Protein AF-A0A929PZZ5-F1 (afdb_monomer)

Solvent-accessible surface area (backbone atoms only — not comparable to full-atom values): 6930 Å² total; per-residue (Å²): 134,56,72,45,55,55,52,53,50,52,31,58,77,63,70,52,52,71,68,57,55,28,52,72,71,69,45,95,45,68,67,58,52,50,54,34,48,76,64,62,64,75,52,71,53,55,49,33,52,49,16,58,76,62,77,49,75,38,60,51,59,41,89,84,82,66,46,72,78,44,77,54,51,81,84,76,39,75,84,72,77,82,77,68,64,76,56,53,62,57,50,60,49,53,63,50,54,62,54,52,59,62,66,74,66,64,76,95,76,82,136

pLDDT: mean 79.35, std 17.48, range [43.47, 95.5]

Mean predicted aligned error: 12.33 Å

Structure (mmCIF, N/CA/C/O backbone):
data_AF-A0A929PZZ5-F1
#
_entry.id   AF-A0A929PZZ5-F1
#
loop_
_atom_site.group_PDB
_atom_site.id
_atom_site.type_symbol
_atom_site.label_atom_id
_atom_site.label_alt_id
_atom_site.label_comp_id
_atom_site.label_asym_id
_atom_site.label_entity_id
_atom_site.label_seq_id
_atom_site.pdbx_PDB_ins_code
_atom_site.Cartn_x
_atom_site.Cartn_y
_atom_site.Cartn_z
_atom_site.occupancy
_atom_site.B_iso_or_equiv
_atom_site.auth_seq_id
_atom_site.auth_comp_id
_atom_site.auth_asym_id
_atom_site.auth_atom_id
_atom_site.pdbx_PDB_model_num
ATOM 1 N N . MET A 1 1 ? 9.351 3.550 16.649 1.00 63.22 1 MET A N 1
ATOM 2 C CA . MET A 1 1 ? 9.301 2.500 15.599 1.00 63.22 1 MET A CA 1
ATOM 3 C C . MET A 1 1 ? 9.103 3.160 14.240 1.00 63.22 1 MET A C 1
ATOM 5 O O . MET A 1 1 ? 8.187 3.966 14.130 1.00 63.22 1 MET A O 1
ATOM 9 N N . SER A 1 2 ? 9.927 2.839 13.236 1.00 87.38 2 SER A N 1
ATOM 10 C CA . SER A 1 2 ? 9.750 3.311 11.847 1.00 87.38 2 SER A CA 1
ATOM 11 C C . SE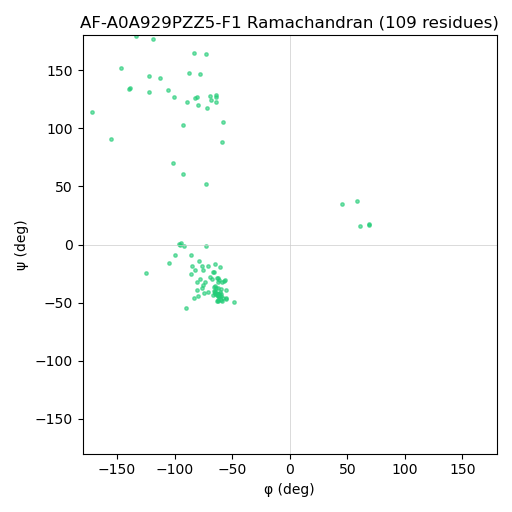R A 1 2 ? 8.569 2.616 11.156 1.00 87.38 2 SER A C 1
ATOM 13 O O . SER A 1 2 ? 8.107 1.569 11.631 1.00 87.38 2 SER A O 1
ATOM 15 N N . LYS A 1 3 ? 8.078 3.162 10.030 1.00 87.38 3 LYS A N 1
ATOM 16 C CA . LYS A 1 3 ? 7.009 2.510 9.243 1.00 87.38 3 LYS A CA 1
ATOM 17 C C . LYS A 1 3 ? 7.483 1.143 8.755 1.00 87.38 3 LYS A C 1
ATOM 19 O O . LYS A 1 3 ? 6.772 0.154 8.900 1.00 87.38 3 LYS A O 1
ATOM 24 N N . THR A 1 4 ? 8.736 1.077 8.319 1.00 91.69 4 THR A N 1
ATOM 25 C CA . THR A 1 4 ? 9.461 -0.152 7.984 1.00 91.69 4 THR A CA 1
ATOM 26 C C . THR A 1 4 ? 9.358 -1.238 9.054 1.00 91.69 4 THR A C 1
ATOM 28 O O . THR A 1 4 ? 9.032 -2.378 8.725 1.00 91.69 4 THR A O 1
ATOM 31 N N . ASN A 1 5 ? 9.604 -0.917 10.328 1.00 92.12 5 ASN A N 1
ATOM 32 C CA . ASN A 1 5 ? 9.531 -1.925 11.389 1.00 92.12 5 ASN A CA 1
ATOM 33 C C . ASN A 1 5 ? 8.103 -2.450 11.552 1.00 92.12 5 ASN A C 1
ATOM 35 O O . ASN A 1 5 ? 7.916 -3.657 11.644 1.00 92.12 5 ASN A O 1
ATOM 39 N N . LYS A 1 6 ? 7.095 -1.567 11.496 1.00 93.06 6 LYS A N 1
ATOM 40 C CA . LYS A 1 6 ? 5.682 -1.973 11.559 1.00 93.06 6 LYS A CA 1
ATOM 41 C C . LYS A 1 6 ? 5.292 -2.887 10.393 1.00 93.06 6 LYS A C 1
ATOM 43 O O . LYS A 1 6 ? 4.624 -3.890 10.617 1.00 93.06 6 LYS A O 1
ATOM 48 N N . ILE A 1 7 ? 5.745 -2.579 9.176 1.00 92.94 7 ILE A N 1
ATOM 49 C CA . ILE A 1 7 ? 5.499 -3.403 7.982 1.00 92.94 7 ILE A CA 1
ATOM 50 C C . ILE A 1 7 ? 6.137 -4.786 8.146 1.00 92.94 7 ILE A C 1
ATOM 52 O O . ILE A 1 7 ? 5.466 -5.795 7.956 1.00 92.94 7 ILE A O 1
ATOM 56 N N . LYS A 1 8 ? 7.410 -4.850 8.560 1.00 92.19 8 LYS A N 1
ATOM 57 C CA . LYS A 1 8 ? 8.102 -6.126 8.806 1.00 92.19 8 LYS A CA 1
ATOM 58 C C . LYS A 1 8 ? 7.407 -6.954 9.887 1.00 92.1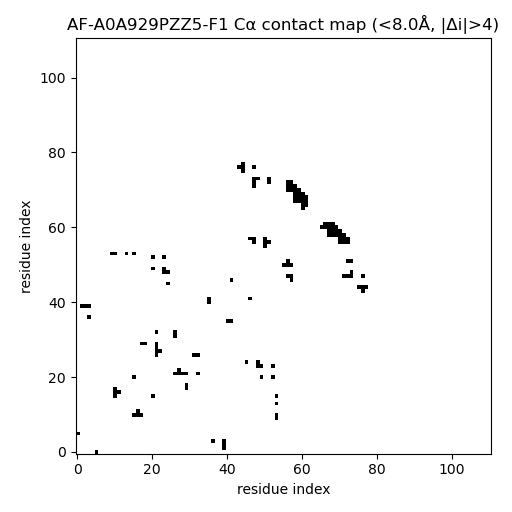9 8 LYS A C 1
ATOM 60 O O . LYS A 1 8 ? 7.237 -8.155 9.704 1.00 92.19 8 LYS A O 1
AT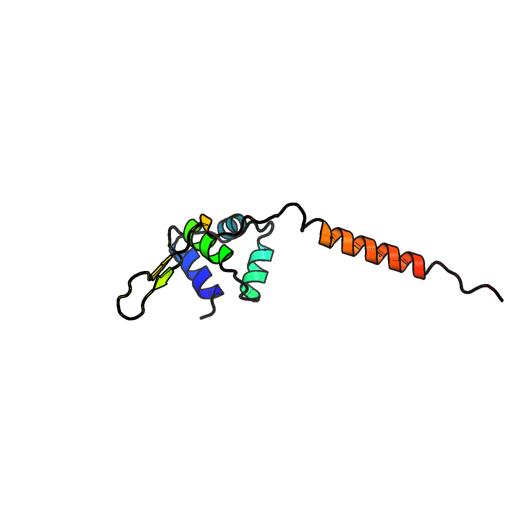OM 65 N N . SER A 1 9 ? 6.976 -6.321 10.977 1.00 94.06 9 SER A N 1
ATOM 66 C CA . SER A 1 9 ? 6.211 -6.990 12.031 1.00 94.06 9 SER A CA 1
ATOM 67 C C . SER A 1 9 ? 4.883 -7.535 11.509 1.00 94.06 9 SER A C 1
ATOM 69 O O . SER A 1 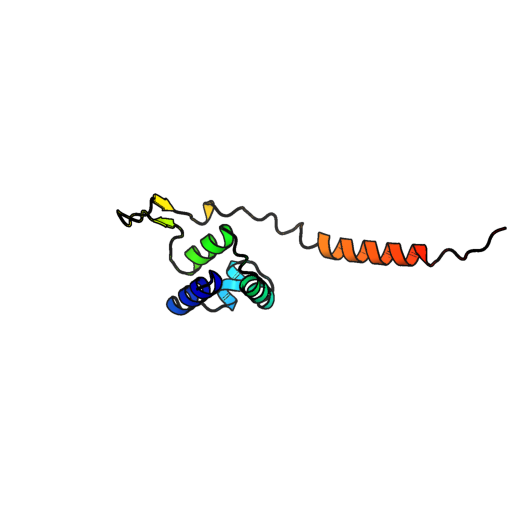9 ? 4.562 -8.683 11.792 1.00 94.06 9 SER A O 1
ATOM 71 N N . LEU A 1 10 ? 4.136 -6.767 10.709 1.00 94.12 10 LEU A N 1
ATOM 72 C CA . LEU A 1 10 ? 2.876 -7.229 10.120 1.00 94.12 10 LEU A CA 1
ATOM 73 C C . LEU A 1 10 ? 3.083 -8.437 9.196 1.00 94.12 10 LEU A C 1
ATOM 75 O O . LEU A 1 10 ? 2.3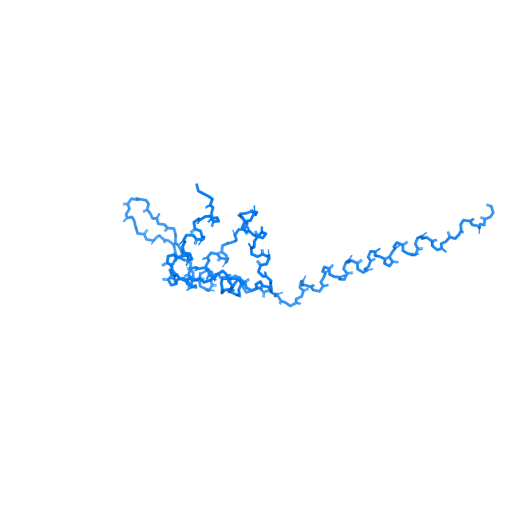47 -9.416 9.295 1.00 94.12 10 LEU A O 1
ATOM 79 N N . LEU A 1 11 ? 4.106 -8.392 8.337 1.00 93.69 11 LEU A N 1
ATOM 80 C CA . LEU A 1 11 ? 4.460 -9.509 7.459 1.00 93.69 11 LEU A CA 1
ATOM 81 C C . LEU A 1 11 ? 4.807 -10.765 8.267 1.00 93.69 11 LEU A C 1
ATOM 83 O O . LEU A 1 11 ? 4.308 -11.844 7.959 1.00 93.69 11 LEU A O 1
ATOM 87 N N . ALA A 1 12 ? 5.599 -10.616 9.334 1.00 93.88 12 ALA A N 1
ATOM 88 C CA . ALA A 1 12 ? 5.955 -11.720 10.221 1.00 93.88 12 ALA A CA 1
ATOM 89 C C . ALA A 1 12 ? 4.728 -12.315 10.933 1.00 93.88 12 ALA A C 1
ATOM 91 O O . ALA A 1 12 ? 4.580 -13.533 10.962 1.00 93.88 12 ALA A O 1
ATOM 92 N N . LEU A 1 13 ? 3.817 -11.474 11.439 1.00 94.56 13 LEU A N 1
ATOM 93 C CA . LEU A 1 13 ? 2.572 -11.913 12.088 1.00 94.56 13 LEU A CA 1
ATOM 94 C C . LEU A 1 13 ? 1.658 -12.704 11.146 1.00 94.56 13 LEU A C 1
ATOM 96 O O . LEU A 1 13 ? 0.915 -13.573 11.591 1.00 94.56 13 LEU A O 1
ATOM 100 N N . LYS A 1 14 ? 1.701 -12.396 9.850 1.00 93.69 14 LYS A N 1
ATOM 101 C CA . LYS A 1 14 ? 0.889 -13.052 8.820 1.00 93.69 14 LYS A CA 1
ATOM 102 C C . LYS A 1 14 ? 1.616 -14.190 8.104 1.00 93.69 14 LYS A C 1
ATOM 104 O O . LYS A 1 14 ? 1.029 -14.814 7.229 1.00 93.69 14 LYS A O 1
ATOM 109 N N . GLY A 1 15 ? 2.874 -14.465 8.456 1.00 92.69 15 GLY A N 1
ATOM 110 C CA . GLY A 1 15 ? 3.685 -15.503 7.814 1.00 92.69 15 GLY A CA 1
ATOM 111 C C . GLY A 1 15 ? 4.082 -15.192 6.366 1.00 92.69 15 GLY A C 1
ATOM 112 O O . GLY A 1 15 ? 4.498 -16.092 5.638 1.00 92.69 15 GLY A O 1
ATOM 113 N N . VAL A 1 16 ? 3.978 -13.932 5.937 1.00 92.94 16 VAL A N 1
ATOM 114 C CA . VAL A 1 16 ? 4.272 -13.517 4.561 1.00 92.94 16 VAL A CA 1
ATOM 115 C C . VAL A 1 16 ? 5.775 -13.318 4.389 1.00 92.94 16 VAL A C 1
ATOM 117 O O . VAL A 1 16 ? 6.417 -12.555 5.117 1.00 92.94 16 VAL A O 1
ATOM 120 N N . LYS A 1 17 ? 6.357 -13.980 3.385 1.00 90.56 17 LYS A N 1
ATOM 121 C CA . LYS A 1 17 ? 7.792 -13.873 3.089 1.00 90.56 17 LYS A CA 1
ATOM 122 C C . LYS A 1 17 ? 8.100 -12.568 2.353 1.00 90.56 17 LYS A C 1
ATOM 124 O O . LYS A 1 17 ? 7.360 -12.135 1.473 1.00 90.56 17 LYS A O 1
ATOM 129 N N . SER A 1 18 ? 9.276 -11.989 2.604 1.00 86.12 18 SER A N 1
ATOM 130 C CA . SER A 1 18 ? 9.732 -10.762 1.924 1.00 86.12 18 SER A CA 1
ATOM 131 C C . SER A 1 18 ? 9.751 -10.870 0.393 1.00 86.12 18 SER A C 1
ATOM 133 O O . SER A 1 18 ? 9.541 -9.874 -0.298 1.00 86.12 18 SER A O 1
ATOM 135 N N . VAL A 1 19 ? 9.988 -12.069 -0.149 1.00 88.06 19 VAL A N 1
ATOM 136 C CA . VAL A 1 19 ? 9.973 -12.333 -1.600 1.00 88.06 19 VAL A CA 1
ATOM 137 C C . VAL A 1 19 ? 8.571 -12.139 -2.183 1.00 88.06 19 VAL A C 1
ATOM 139 O O . VAL A 1 19 ? 8.412 -11.548 -3.247 1.00 88.06 19 VAL A O 1
ATOM 142 N N . GLU A 1 20 ? 7.549 -12.576 -1.457 1.00 88.62 20 GLU A N 1
ATOM 143 C CA . GLU A 1 20 ? 6.152 -12.465 -1.868 1.00 88.62 20 GLU A CA 1
ATOM 144 C C . GLU A 1 20 ? 5.671 -11.014 -1.816 1.00 88.62 20 GLU A C 1
ATOM 146 O O . GLU A 1 20 ? 5.063 -10.515 -2.766 1.00 88.62 20 GLU A O 1
ATOM 151 N N . TYR A 1 21 ? 6.067 -10.282 -0.771 1.00 90.88 21 TYR A N 1
ATOM 152 C CA . TYR A 1 21 ? 5.811 -8.847 -0.703 1.00 90.88 21 TYR A CA 1
ATOM 153 C C . TYR A 1 21 ? 6.513 -8.084 -1.837 1.00 90.88 21 TYR A C 1
ATOM 155 O O . TYR A 1 21 ? 5.895 -7.252 -2.498 1.00 90.88 21 TYR A O 1
ATOM 163 N N . THR A 1 22 ? 7.769 -8.428 -2.145 1.00 88.69 22 THR A N 1
ATOM 164 C CA . THR A 1 22 ? 8.515 -7.856 -3.285 1.00 88.69 22 THR A CA 1
ATOM 165 C C . THR A 1 22 ? 7.749 -8.042 -4.600 1.00 88.69 22 THR A C 1
ATOM 167 O O . THR A 1 22 ? 7.597 -7.086 -5.362 1.00 88.69 22 THR A O 1
ATOM 170 N N . ARG A 1 23 ? 7.221 -9.251 -4.841 1.00 89.25 23 ARG A N 1
ATOM 171 C CA . ARG A 1 23 ? 6.437 -9.582 -6.040 1.00 89.25 23 ARG A CA 1
ATOM 172 C C . ARG A 1 23 ? 5.123 -8.801 -6.105 1.00 89.25 23 ARG A C 1
ATOM 174 O O . ARG A 1 23 ? 4.781 -8.289 -7.164 1.00 89.25 23 ARG A O 1
ATOM 181 N N . THR A 1 24 ? 4.432 -8.652 -4.977 1.00 89.12 24 THR A N 1
ATOM 182 C CA . THR A 1 24 ? 3.169 -7.894 -4.875 1.00 89.12 24 THR A CA 1
ATOM 183 C C . THR A 1 24 ? 3.370 -6.407 -5.186 1.00 89.12 24 THR A C 1
ATOM 185 O O . THR A 1 24 ? 2.566 -5.776 -5.875 1.00 89.12 24 THR A O 1
ATOM 188 N N . LEU A 1 25 ? 4.498 -5.842 -4.752 1.00 87.25 25 LEU A N 1
ATOM 189 C CA . LEU A 1 25 ? 4.883 -4.474 -5.097 1.00 87.25 25 LEU A CA 1
ATOM 190 C C . LEU A 1 25 ? 5.341 -4.313 -6.560 1.00 87.25 25 LEU A C 1
ATOM 192 O O . LEU A 1 25 ? 5.680 -3.205 -6.963 1.00 87.25 25 LEU A O 1
ATOM 196 N N . GLY A 1 26 ? 5.381 -5.387 -7.358 1.00 84.50 26 GLY A N 1
ATOM 197 C CA . GLY A 1 26 ? 5.861 -5.352 -8.743 1.00 84.50 26 GLY A CA 1
ATOM 198 C C . GLY A 1 26 ? 7.367 -5.096 -8.864 1.00 84.50 26 GLY A C 1
ATOM 199 O O . GLY A 1 26 ? 7.853 -4.706 -9.924 1.00 84.50 26 GLY A O 1
ATOM 200 N N . LEU A 1 27 ? 8.128 -5.289 -7.784 1.00 84.38 27 LEU A N 1
ATOM 201 C CA . LEU A 1 27 ? 9.567 -5.066 -7.790 1.00 84.38 27 LEU A CA 1
ATOM 202 C C . LEU A 1 27 ? 10.270 -6.277 -8.405 1.00 84.38 27 LEU A C 1
ATOM 204 O O . LEU A 1 27 ? 10.116 -7.404 -7.945 1.00 84.38 27 LEU A O 1
ATOM 208 N N . SER A 1 28 ? 11.113 -6.043 -9.410 1.00 77.50 28 SER A N 1
ATOM 209 C CA . SER A 1 28 ? 11.824 -7.127 -10.102 1.00 77.50 28 SER A CA 1
ATOM 210 C C . SER A 1 28 ? 12.921 -7.784 -9.256 1.00 77.50 28 SER A C 1
ATOM 212 O O . SER A 1 28 ? 13.388 -8.866 -9.594 1.00 77.50 28 SER A O 1
ATOM 214 N N . ARG A 1 29 ? 13.393 -7.120 -8.190 1.00 80.75 29 ARG A N 1
ATOM 215 C CA . ARG A 1 29 ? 14.545 -7.566 -7.390 1.00 80.75 29 ARG A CA 1
ATOM 216 C C . ARG A 1 29 ? 14.320 -7.370 -5.886 1.00 80.75 29 ARG A C 1
ATOM 218 O O . ARG A 1 29 ? 13.965 -6.258 -5.490 1.00 80.75 29 ARG A O 1
ATOM 225 N N . PRO A 1 30 ? 14.645 -8.362 -5.031 1.00 79.56 30 PRO A N 1
ATOM 226 C CA . PRO A 1 30 ? 14.549 -8.230 -3.572 1.00 79.56 30 PRO A CA 1
ATOM 227 C C . PRO A 1 30 ? 15.360 -7.062 -2.995 1.00 79.56 30 PRO A C 1
ATOM 229 O O . PRO A 1 30 ? 14.939 -6.436 -2.024 1.00 79.56 30 PRO A O 1
ATOM 232 N N . GLN A 1 31 ? 16.496 -6.701 -3.611 1.00 83.25 31 GLN A N 1
ATOM 233 C CA . GLN A 1 31 ? 17.284 -5.552 -3.146 1.00 83.25 31 GLN A CA 1
ATOM 234 C C . GLN A 1 31 ? 16.518 -4.225 -3.260 1.00 83.25 31 GLN A C 1
ATOM 236 O O . GLN A 1 31 ? 16.747 -3.327 -2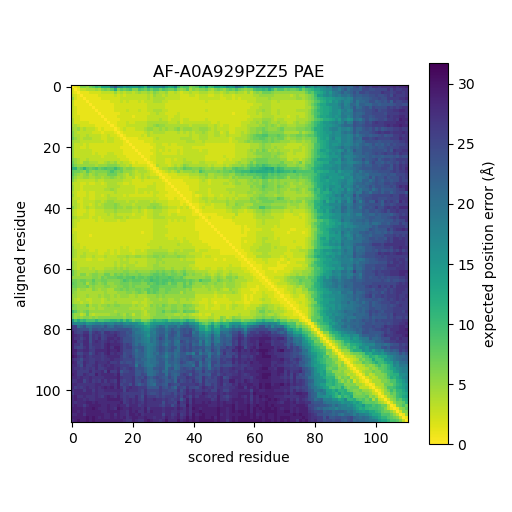.453 1.00 83.25 31 GLN A O 1
ATOM 241 N N . ALA A 1 32 ? 15.586 -4.095 -4.212 1.00 84.12 32 ALA A N 1
ATOM 242 C CA . ALA A 1 32 ? 14.780 -2.883 -4.356 1.00 84.12 32 ALA A CA 1
ATOM 243 C C . ALA A 1 32 ? 13.868 -2.661 -3.138 1.00 84.12 32 ALA A C 1
ATOM 245 O O . ALA A 1 32 ? 13.696 -1.525 -2.693 1.00 84.12 32 ALA A O 1
ATOM 246 N N . LEU A 1 33 ? 13.346 -3.746 -2.554 1.00 87.12 33 LEU A N 1
ATOM 247 C CA . LEU A 1 33 ? 12.570 -3.684 -1.319 1.00 87.12 33 LEU A CA 1
ATOM 248 C C . LEU A 1 33 ? 13.446 -3.233 -0.138 1.00 87.12 33 LEU A C 1
ATOM 250 O O . LEU A 1 33 ? 13.022 -2.394 0.653 1.00 87.12 33 LEU A O 1
ATOM 254 N N . ASN A 1 34 ? 14.694 -3.708 -0.053 1.00 86.31 34 ASN A N 1
ATOM 255 C CA . ASN A 1 34 ? 15.635 -3.266 0.982 1.00 86.31 34 ASN A CA 1
ATOM 256 C C . ASN A 1 34 ? 15.954 -1.770 0.884 1.00 86.31 34 ASN A C 1
ATOM 258 O O . ASN A 1 34 ? 15.920 -1.082 1.899 1.00 86.31 34 ASN A O 1
ATOM 262 N N . THR A 1 35 ? 16.179 -1.234 -0.319 1.00 87.88 35 THR A N 1
ATOM 263 C CA . THR A 1 35 ? 16.356 0.216 -0.503 1.00 87.88 35 THR A CA 1
ATOM 264 C C . THR A 1 35 ? 15.125 0.999 -0.044 1.00 87.88 35 THR A C 1
ATOM 266 O O . THR A 1 35 ? 15.260 2.064 0.556 1.00 87.88 35 THR A O 1
ATOM 269 N N . LYS A 1 36 ? 13.922 0.470 -0.292 1.00 88.31 36 LYS A N 1
ATOM 270 C CA . LYS A 1 36 ? 12.661 1.081 0.147 1.00 88.31 36 LYS A CA 1
ATOM 271 C C . LYS A 1 36 ? 12.534 1.101 1.670 1.00 88.31 36 LYS A C 1
ATOM 273 O O . LYS A 1 36 ? 12.190 2.141 2.226 1.00 88.31 36 LYS A O 1
ATOM 278 N N . TYR A 1 37 ? 12.903 -0.001 2.327 1.00 90.44 37 TYR A N 1
ATOM 279 C CA . TYR A 1 37 ? 13.008 -0.080 3.784 1.00 90.44 37 TYR A CA 1
ATOM 280 C C . TYR A 1 37 ? 14.018 0.926 4.344 1.00 90.44 37 TYR A C 1
ATOM 282 O O . TYR A 1 37 ? 13.696 1.658 5.273 1.00 90.44 37 TYR A O 1
ATOM 290 N N . SER A 1 38 ? 15.222 1.012 3.773 1.00 86.81 38 SER A N 1
ATOM 291 C CA . SER A 1 38 ? 16.249 1.954 4.241 1.00 86.81 38 SER A CA 1
ATOM 292 C C . SER A 1 38 ? 15.826 3.418 4.102 1.00 86.81 38 SER A C 1
ATOM 294 O O . SER A 1 38 ? 16.224 4.245 4.913 1.00 86.81 38 SER A O 1
ATOM 296 N N . ARG A 1 39 ? 15.019 3.744 3.086 1.00 88.06 39 ARG A N 1
ATOM 297 C CA . ARG A 1 39 ? 14.526 5.108 2.830 1.00 88.06 39 ARG A CA 1
ATOM 298 C C . ARG A 1 39 ? 13.183 5.421 3.498 1.00 88.06 39 ARG A C 1
ATOM 300 O O . ARG A 1 39 ? 12.682 6.522 3.307 1.00 88.06 39 ARG A O 1
ATOM 307 N N . ASP A 1 40 ? 12.587 4.456 4.202 1.00 86.56 40 ASP A N 1
ATOM 308 C CA . ASP A 1 40 ? 11.220 4.501 4.751 1.00 86.56 40 ASP A CA 1
ATOM 309 C C . ASP A 1 40 ? 10.171 5.032 3.746 1.00 86.56 40 ASP A C 1
ATOM 311 O O . ASP A 1 40 ? 9.218 5.727 4.097 1.00 86.56 40 ASP A O 1
ATOM 315 N N . ALA A 1 41 ? 10.368 4.713 2.462 1.00 86.31 41 ALA A N 1
ATOM 316 C CA . ALA A 1 41 ? 9.685 5.349 1.337 1.00 86.31 41 ALA A CA 1
ATOM 317 C C . ALA A 1 41 ? 8.545 4.473 0.797 1.00 86.31 41 ALA A C 1
ATOM 319 O O . ALA A 1 41 ? 8.643 3.917 -0.299 1.00 86.31 41 ALA A O 1
ATOM 320 N N . PHE A 1 42 ? 7.468 4.335 1.572 1.00 89.31 42 PHE A N 1
ATOM 321 C CA . PHE A 1 42 ? 6.255 3.609 1.177 1.00 89.31 42 PHE A CA 1
ATOM 322 C C . PHE A 1 42 ? 5.160 4.574 0.722 1.00 89.31 42 PHE A C 1
ATOM 324 O O . PHE A 1 42 ? 4.818 5.513 1.440 1.00 89.31 42 PHE A O 1
ATOM 331 N N . SER A 1 43 ? 4.619 4.340 -0.472 1.00 90.69 43 SER A N 1
ATOM 332 C CA . SER A 1 43 ? 3.463 5.063 -1.007 1.00 90.69 43 SER A CA 1
ATOM 333 C C . SER A 1 43 ? 2.147 4.476 -0.487 1.00 90.69 43 SER A C 1
ATOM 335 O O . SER A 1 43 ? 2.128 3.361 0.034 1.00 90.69 43 SER A O 1
ATOM 337 N N . GLY A 1 44 ? 1.041 5.213 -0.642 1.00 91.06 44 GLY A N 1
ATOM 338 C CA . GLY A 1 44 ? -0.299 4.713 -0.304 1.00 91.06 44 GLY A CA 1
ATOM 339 C C . GLY A 1 44 ? -0.620 3.402 -1.026 1.00 91.06 44 GLY A C 1
ATOM 340 O O . GLY A 1 44 ? -0.984 2.425 -0.383 1.00 91.06 44 GLY A O 1
ATOM 341 N N . ASP A 1 45 ? -0.345 3.342 -2.327 1.00 92.00 45 ASP A N 1
ATOM 342 C CA . ASP A 1 45 ? -0.508 2.155 -3.171 1.00 92.00 45 ASP A CA 1
ATOM 343 C C . ASP A 1 45 ? 0.259 0.935 -2.629 1.00 92.00 45 ASP A C 1
ATOM 345 O O . ASP A 1 45 ? -0.256 -0.183 -2.639 1.00 92.00 45 ASP A O 1
ATOM 349 N N . ASP A 1 46 ? 1.470 1.130 -2.092 1.00 91.81 46 ASP A N 1
ATOM 350 C CA . ASP A 1 46 ? 2.241 0.039 -1.475 1.00 91.81 46 ASP A CA 1
ATOM 351 C C . ASP A 1 46 ? 1.580 -0.504 -0.210 1.00 91.81 46 ASP A C 1
ATOM 353 O O . ASP A 1 46 ? 1.668 -1.701 0.074 1.00 91.81 46 ASP A O 1
ATOM 357 N N . LEU A 1 47 ? 0.966 0.383 0.574 1.00 93.88 47 LEU A N 1
ATOM 358 C CA . LEU A 1 47 ? 0.277 0.027 1.810 1.00 93.88 47 LEU A CA 1
ATOM 359 C C . LEU A 1 47 ? -1.066 -0.647 1.521 1.00 93.88 47 LEU A C 1
ATOM 361 O O . LEU A 1 47 ? -1.428 -1.578 2.232 1.00 93.88 47 LEU A O 1
ATOM 365 N N . ILE A 1 48 ? -1.764 -0.235 0.463 1.00 94.31 48 ILE A N 1
ATOM 366 C CA . ILE A 1 48 ? -2.986 -0.894 -0.009 1.00 94.31 48 ILE A CA 1
ATOM 367 C C . ILE A 1 48 ? -2.670 -2.321 -0.465 1.00 94.31 48 ILE A C 1
ATOM 369 O O . ILE A 1 48 ? -3.297 -3.275 -0.010 1.00 94.31 48 ILE A O 1
ATOM 373 N N . ARG A 1 49 ? -1.626 -2.491 -1.285 1.00 92.88 49 ARG A N 1
ATOM 374 C CA . ARG A 1 49 ? -1.159 -3.815 -1.723 1.00 92.88 49 ARG A CA 1
ATOM 375 C C . ARG A 1 49 ? -0.682 -4.687 -0.563 1.00 92.88 49 ARG A C 1
ATOM 377 O O . ARG A 1 49 ? -0.902 -5.893 -0.569 1.00 92.88 49 ARG A O 1
ATOM 384 N N . LEU A 1 50 ? -0.024 -4.092 0.434 1.00 93.88 50 LEU A N 1
ATOM 385 C CA . LEU A 1 50 ? 0.345 -4.791 1.666 1.00 93.88 50 LEU A CA 1
ATOM 386 C C . LEU A 1 50 ? -0.896 -5.262 2.433 1.00 93.88 50 LEU A C 1
ATOM 388 O O . LEU A 1 50 ? -0.899 -6.379 2.949 1.00 93.88 50 LEU A O 1
ATOM 392 N N . ALA A 1 51 ? -1.923 -4.416 2.530 1.00 94.25 51 ALA A N 1
ATOM 393 C CA . ALA A 1 51 ? -3.153 -4.743 3.236 1.00 94.25 51 ALA A CA 1
ATOM 394 C C . ALA A 1 51 ? -3.852 -5.941 2.583 1.00 94.25 51 ALA A C 1
ATOM 396 O O . ALA A 1 51 ? -4.127 -6.928 3.260 1.00 94.25 51 ALA A O 1
ATOM 397 N N . ASP A 1 52 ? -3.997 -5.909 1.261 1.00 93.25 52 ASP A N 1
ATOM 398 C CA . ASP A 1 52 ? -4.558 -7.008 0.476 1.00 93.25 52 ASP A CA 1
ATOM 399 C C . ASP A 1 52 ? -3.763 -8.315 0.644 1.00 93.25 52 ASP A C 1
ATOM 401 O O . ASP A 1 52 ? -4.321 -9.342 1.027 1.00 93.25 52 ASP A O 1
ATOM 405 N N . LEU A 1 53 ? -2.430 -8.257 0.513 1.00 93.44 53 LEU A N 1
ATOM 406 C CA . LEU A 1 53 ? -1.547 -9.417 0.700 1.00 93.44 53 LEU A CA 1
ATOM 407 C C . LEU A 1 53 ? -1.660 -10.047 2.096 1.00 93.44 53 LEU A C 1
ATOM 409 O O . LEU A 1 53 ? -1.469 -11.246 2.270 1.00 93.44 53 LEU A O 1
ATOM 413 N N . THR A 1 54 ? -1.934 -9.234 3.113 1.00 93.12 54 THR A N 1
ATOM 414 C CA . THR A 1 54 ? -2.005 -9.683 4.510 1.00 93.12 54 THR A CA 1
ATOM 415 C C . THR A 1 54 ? -3.425 -10.027 4.963 1.00 93.12 54 THR A C 1
ATOM 417 O O . THR A 1 54 ? -3.624 -10.389 6.132 1.00 93.12 54 THR A O 1
ATOM 420 N N . GLY A 1 55 ? -4.415 -9.913 4.069 1.00 91.31 55 GLY A N 1
ATOM 421 C CA . GLY A 1 55 ? -5.831 -10.054 4.406 1.00 91.31 55 GLY A CA 1
ATOM 422 C C . GLY A 1 55 ? -6.259 -9.047 5.475 1.00 91.31 55 GLY A C 1
ATOM 423 O O . GLY A 1 55 ? -6.978 -9.391 6.413 1.00 91.31 55 GLY A O 1
ATOM 424 N N . THR A 1 56 ? -5.721 -7.830 5.408 1.00 93.44 56 THR A N 1
ATOM 425 C CA . THR A 1 56 ? -6.044 -6.712 6.298 1.00 93.44 56 THR A CA 1
ATOM 426 C C . THR A 1 56 ? -6.632 -5.555 5.496 1.00 93.44 56 THR A C 1
ATOM 428 O O . THR A 1 56 ? -6.756 -5.621 4.275 1.00 93.44 56 THR A O 1
ATOM 431 N N . ARG A 1 57 ? -7.036 -4.484 6.182 1.00 91.31 57 ARG A N 1
ATOM 432 C CA . ARG A 1 57 ? -7.578 -3.282 5.548 1.00 91.31 57 ARG A CA 1
ATOM 433 C C . ARG A 1 57 ? -6.743 -2.078 5.942 1.00 91.31 57 ARG A C 1
ATOM 435 O O . ARG A 1 57 ? -6.480 -1.873 7.127 1.00 91.31 57 ARG A O 1
ATOM 442 N N . LEU A 1 58 ? -6.350 -1.276 4.958 1.00 94.75 58 LEU A N 1
ATOM 443 C CA . LEU A 1 58 ? -5.782 0.035 5.228 1.00 94.75 58 LEU A CA 1
ATOM 444 C C . LEU A 1 58 ? -6.938 0.990 5.527 1.00 94.75 58 LEU A C 1
ATOM 446 O O . LEU A 1 58 ? -7.827 1.163 4.695 1.00 94.75 58 LEU A O 1
ATOM 450 N N . ALA A 1 59 ? -6.948 1.577 6.720 1.00 95.19 59 ALA A N 1
ATOM 451 C CA . ALA A 1 59 ? -8.020 2.462 7.145 1.00 95.19 59 ALA A CA 1
ATOM 452 C C . ALA A 1 59 ? -7.512 3.577 8.059 1.00 95.19 59 ALA A C 1
ATOM 454 O O . ALA A 1 59 ? -6.545 3.394 8.805 1.00 95.19 59 ALA A O 1
ATOM 455 N N . PHE A 1 60 ? -8.208 4.710 8.030 1.00 95.00 60 PHE A N 1
ATOM 456 C CA . PHE A 1 60 ? -8.137 5.704 9.093 1.00 95.00 60 PHE A CA 1
ATOM 457 C C . PHE A 1 60 ? -9.190 5.361 10.141 1.00 95.00 60 PHE A C 1
ATOM 459 O O . PHE A 1 60 ? -10.370 5.228 9.821 1.00 95.00 60 PHE A O 1
ATOM 466 N N . ILE A 1 61 ? -8.741 5.176 11.378 1.00 94.44 61 ILE A N 1
ATOM 467 C CA . ILE A 1 61 ? -9.577 4.752 12.499 1.00 94.44 61 ILE A CA 1
ATOM 468 C C . ILE A 1 61 ? -9.814 5.961 13.400 1.00 94.44 61 ILE A C 1
ATOM 470 O O . ILE A 1 61 ? -8.859 6.668 13.735 1.00 94.44 61 ILE A O 1
ATOM 474 N N . ASP A 1 62 ? -11.065 6.179 13.796 1.00 95.38 62 ASP A N 1
ATOM 475 C CA . ASP A 1 62 ? -11.410 7.194 14.787 1.00 95.38 62 ASP A CA 1
ATOM 476 C C . ASP A 1 62 ? -10.779 6.829 16.148 1.00 95.38 62 ASP A C 1
ATOM 478 O O . ASP A 1 62 ? -10.966 5.708 16.635 1.00 95.38 62 ASP A O 1
ATOM 482 N N . PRO A 1 63 ? -10.016 7.730 16.790 1.00 94.31 63 PRO A N 1
ATOM 483 C CA . PRO A 1 63 ? -9.353 7.421 18.056 1.00 94.31 63 PRO A CA 1
ATOM 484 C C . PRO A 1 63 ? -10.328 7.188 19.224 1.00 94.31 63 PRO A C 1
ATOM 486 O O . PRO A 1 63 ? -9.959 6.513 20.187 1.00 94.31 63 PRO A O 1
ATOM 489 N N . THR A 1 64 ? -11.546 7.724 19.147 1.00 95.50 64 THR A N 1
ATOM 490 C CA . THR A 1 64 ? -12.582 7.651 20.182 1.00 95.50 64 THR A CA 1
ATOM 491 C C . THR A 1 64 ? -13.464 6.422 19.996 1.00 95.50 64 THR A C 1
ATOM 493 O O . THR A 1 64 ? -13.587 5.615 20.917 1.00 95.50 64 THR A O 1
ATOM 496 N N . THR A 1 65 ? -14.064 6.251 18.814 1.00 93.75 65 THR A N 1
ATOM 497 C CA . THR A 1 65 ? -15.011 5.146 18.562 1.00 93.75 65 THR A CA 1
ATOM 498 C C . THR A 1 65 ? -14.310 3.850 18.158 1.00 93.75 65 THR A C 1
ATOM 500 O O . THR A 1 65 ? -14.884 2.772 18.290 1.00 93.75 65 THR A O 1
ATOM 503 N N . ARG A 1 66 ? -13.046 3.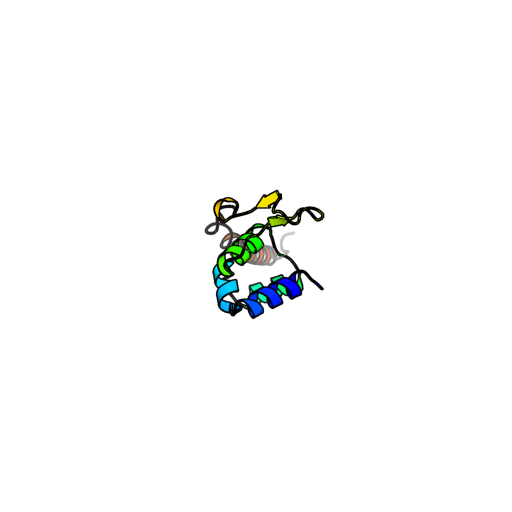935 17.712 1.00 91.88 66 ARG A N 1
ATOM 504 C CA . ARG A 1 66 ? -12.264 2.836 17.114 1.00 91.88 66 ARG A CA 1
ATOM 505 C C . ARG A 1 66 ? -12.872 2.259 15.838 1.00 91.88 66 ARG A C 1
ATOM 507 O O . ARG A 1 66 ? -12.455 1.190 15.388 1.00 91.88 66 ARG A O 1
ATOM 514 N N . GLU A 1 67 ? -13.810 2.971 15.231 1.00 93.81 67 GLU A N 1
ATOM 515 C CA . GLU A 1 67 ? -14.430 2.571 13.976 1.00 93.81 67 GLU A CA 1
ATOM 516 C C . GLU A 1 67 ? -13.613 3.074 12.775 1.00 93.81 67 GLU A C 1
ATOM 518 O O . GLU A 1 67 ? -12.966 4.127 12.844 1.00 93.81 67 GLU A O 1
ATOM 523 N N . PRO A 1 68 ? -13.598 2.325 11.659 1.00 93.88 68 PRO A N 1
ATOM 524 C CA . PRO A 1 68 ? -12.968 2.783 10.430 1.00 93.88 68 PRO A CA 1
ATOM 525 C C . PRO A 1 68 ? -13.802 3.904 9.794 1.00 93.88 68 PRO A C 1
ATOM 527 O O . PRO A 1 68 ? -14.932 3.678 9.373 1.00 93.88 68 PRO A O 1
ATOM 530 N N . LEU A 1 69 ? -13.219 5.098 9.675 1.00 93.81 69 LEU A N 1
ATOM 531 C CA . LEU A 1 69 ? -13.848 6.253 9.021 1.00 93.81 69 LEU A CA 1
ATOM 532 C C . LEU A 1 69 ? -13.734 6.168 7.500 1.00 93.81 69 LEU A C 1
ATOM 534 O O . LEU A 1 69 ? -14.677 6.442 6.766 1.00 93.81 69 LEU A O 1
ATOM 538 N N . VAL A 1 70 ? -12.541 5.808 7.029 1.00 93.19 70 VAL A N 1
ATOM 539 C CA . VAL A 1 70 ? -12.213 5.704 5.607 1.00 93.19 70 VAL A CA 1
ATOM 540 C C . VAL A 1 70 ? -11.364 4.466 5.414 1.00 93.19 70 VAL A C 1
ATOM 542 O O . VAL A 1 70 ? -10.413 4.240 6.166 1.00 93.19 70 VAL A O 1
ATOM 545 N N . THR A 1 71 ? -11.696 3.679 4.398 1.00 93.88 71 THR A N 1
ATOM 546 C CA . THR A 1 71 ? -10.987 2.453 4.043 1.00 93.88 71 THR A CA 1
ATOM 547 C C . THR A 1 71 ? -10.493 2.522 2.614 1.00 93.88 71 THR A C 1
ATOM 549 O O . THR A 1 71 ? -11.195 3.057 1.765 1.00 93.88 71 THR A O 1
ATOM 552 N N . PHE A 1 72 ? -9.330 1.931 2.365 1.00 94.06 72 PHE A N 1
ATOM 553 C CA . PHE A 1 72 ? -8.742 1.834 1.036 1.00 94.06 72 PHE A CA 1
ATOM 554 C C . PHE A 1 72 ? -8.719 0.386 0.565 1.00 94.06 72 PHE A C 1
ATOM 556 O O . PHE A 1 72 ? -8.449 -0.527 1.358 1.00 94.06 72 PHE A O 1
ATOM 563 N N . ASP A 1 73 ? -8.957 0.196 -0.726 1.00 92.44 73 ASP A N 1
ATOM 564 C CA . ASP A 1 73 ? -8.936 -1.100 -1.388 1.00 92.44 73 ASP A CA 1
ATOM 565 C C . ASP A 1 73 ? -8.154 -1.064 -2.713 1.00 92.44 73 ASP A C 1
ATOM 567 O O . ASP A 1 73 ? -7.583 -0.049 -3.111 1.00 92.44 73 ASP A O 1
ATOM 571 N N . GLN A 1 74 ? -8.073 -2.210 -3.393 1.00 89.38 74 GLN A N 1
ATOM 572 C CA . GLN A 1 74 ? -7.308 -2.357 -4.636 1.00 89.38 74 GLN A CA 1
ATOM 573 C C . GLN A 1 74 ? -7.783 -1.437 -5.779 1.00 89.38 74 GLN A C 1
ATOM 575 O O . GLN A 1 74 ? -7.014 -1.192 -6.710 1.00 89.38 74 GLN A O 1
ATOM 580 N N . ASN A 1 75 ? -9.005 -0.901 -5.727 1.00 90.19 75 ASN A N 1
ATOM 581 C CA . ASN A 1 75 ? -9.516 0.044 -6.721 1.00 90.19 75 ASN A CA 1
ATOM 582 C C . ASN A 1 75 ? -8.917 1.449 -6.559 1.00 90.19 75 ASN A C 1
ATOM 584 O O . ASN A 1 75 ? -8.872 2.199 -7.534 1.00 90.19 75 ASN A O 1
ATOM 588 N N . ASP A 1 76 ? -8.412 1.791 -5.369 1.00 88.94 76 ASP A N 1
ATOM 589 C CA . ASP A 1 76 ? -7.753 3.076 -5.092 1.00 88.94 76 ASP A CA 1
ATOM 590 C C . ASP A 1 76 ? -6.305 3.127 -5.605 1.00 88.94 76 ASP A C 1
ATOM 592 O O . ASP A 1 76 ? -5.695 4.197 -5.699 1.00 88.94 76 ASP A O 1
ATOM 596 N N . VAL A 1 77 ? -5.733 1.970 -5.948 1.00 87.75 77 VAL A N 1
ATOM 597 C CA . VAL A 1 77 ? -4.376 1.873 -6.488 1.00 87.75 77 VAL A CA 1
ATOM 598 C C . VAL A 1 77 ? -4.353 2.476 -7.886 1.00 87.75 77 VAL A C 1
ATOM 600 O O . VAL A 1 77 ? -5.101 2.073 -8.783 1.00 87.75 77 VAL A O 1
ATOM 603 N N . LYS A 1 78 ? -3.429 3.409 -8.131 1.00 82.75 78 LYS A N 1
ATOM 604 C CA . LYS A 1 78 ? -3.252 3.950 -9.479 1.00 82.75 78 LYS A CA 1
ATOM 605 C C . LYS A 1 78 ? -2.781 2.819 -10.388 1.00 82.75 78 LYS A C 1
ATOM 607 O O . LYS A 1 78 ? -1.732 2.220 -10.151 1.00 82.75 78 LYS A O 1
ATOM 612 N N . LYS A 1 79 ? -3.525 2.543 -11.466 1.00 70.25 79 LYS A N 1
ATOM 613 C CA . LYS A 1 79 ? -3.068 1.632 -12.525 1.00 70.25 79 LYS A CA 1
ATOM 614 C C . LYS A 1 79 ? -1.756 2.171 -13.085 1.00 70.25 79 LYS A C 1
ATOM 616 O O . LYS A 1 79 ? -1.720 3.187 -13.780 1.00 70.25 79 LYS A O 1
ATOM 621 N N . GLU A 1 80 ? -0.664 1.523 -12.716 1.00 62.44 80 GLU A N 1
ATOM 622 C CA . GLU A 1 80 ? 0.667 1.962 -13.087 1.00 62.44 80 GLU A CA 1
ATOM 623 C C . GLU A 1 80 ? 0.850 1.769 -14.604 1.00 62.44 80 GLU A C 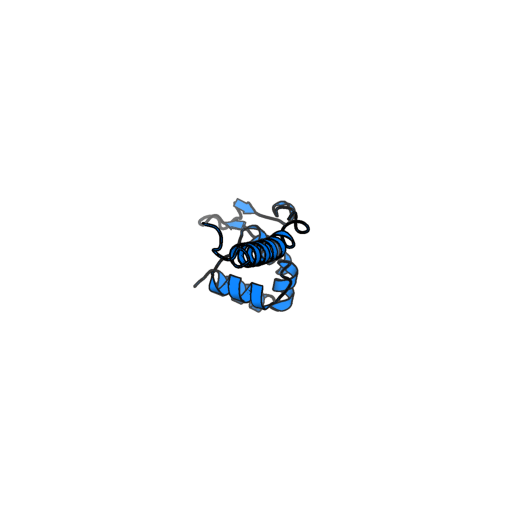1
ATOM 625 O O . GLU A 1 80 ? 0.664 0.673 -15.135 1.00 62.44 80 GLU A O 1
ATOM 630 N N . LYS A 1 81 ? 1.208 2.844 -15.321 1.00 48.06 81 LYS A N 1
ATOM 631 C CA . LYS A 1 81 ? 1.611 2.827 -16.742 1.00 48.06 81 LYS A CA 1
ATOM 632 C C . LYS A 1 81 ? 3.013 2.200 -16.900 1.00 48.06 81 LYS A C 1
ATOM 634 O O . LYS A 1 81 ? 3.917 2.810 -17.471 1.00 48.06 81 LYS A O 1
ATOM 639 N N . THR A 1 82 ? 3.240 1.012 -16.348 1.00 49.12 82 THR A N 1
ATOM 640 C CA . THR A 1 82 ? 4.579 0.406 -16.208 1.00 49.12 82 THR A CA 1
ATOM 641 C C . THR A 1 82 ? 4.917 -0.503 -17.385 1.00 49.12 82 THR A C 1
ATOM 643 O O . THR A 1 82 ? 5.167 -1.691 -17.233 1.00 49.12 82 THR A O 1
ATOM 646 N N . ALA A 1 83 ? 4.952 0.085 -18.578 1.00 48.72 83 ALA A N 1
ATOM 647 C CA . ALA A 1 83 ? 5.745 -0.435 -19.696 1.00 48.72 83 ALA A CA 1
ATOM 648 C C . ALA A 1 83 ? 6.702 0.636 -20.250 1.00 48.72 83 ALA A C 1
ATOM 650 O O . ALA A 1 83 ? 7.754 0.309 -20.784 1.00 48.72 83 ALA A O 1
ATOM 651 N N . SER A 1 84 ? 6.405 1.926 -20.067 1.00 43.47 84 SER A N 1
ATOM 652 C CA . SER A 1 84 ? 7.104 3.009 -20.773 1.00 43.47 84 SER A CA 1
ATOM 653 C C . SER A 1 84 ? 8.205 3.717 -19.976 1.00 43.47 84 SER A C 1
ATOM 655 O O . SER A 1 84 ? 8.957 4.498 -20.548 1.00 43.47 84 SER A O 1
ATOM 657 N N . ARG A 1 85 ? 8.357 3.460 -18.668 1.00 46.75 85 ARG A N 1
ATOM 658 C CA . ARG A 1 85 ? 9.271 4.249 -17.812 1.00 46.75 85 ARG A CA 1
ATOM 659 C C . ARG A 1 85 ? 10.584 3.551 -17.432 1.00 46.75 85 ARG A C 1
ATOM 661 O O . ARG A 1 85 ? 11.520 4.223 -17.003 1.00 46.75 85 ARG A O 1
ATOM 668 N N . SER A 1 86 ? 10.680 2.229 -17.596 1.00 43.97 86 SER A N 1
ATOM 669 C CA . SER A 1 86 ? 11.925 1.472 -17.377 1.00 43.97 86 SER A CA 1
ATOM 670 C C . SER A 1 86 ? 12.875 1.511 -18.582 1.00 43.97 86 SER A C 1
ATOM 672 O O . SER A 1 86 ? 14.077 1.365 -18.380 1.00 43.97 86 SER A O 1
ATOM 674 N N . MET A 1 87 ? 12.383 1.794 -19.796 1.00 47.00 87 MET A N 1
ATOM 675 C CA . MET A 1 87 ? 13.233 2.043 -20.975 1.00 47.00 87 MET A CA 1
ATOM 676 C C . MET A 1 87 ? 13.928 3.417 -20.931 1.00 47.00 87 MET A C 1
ATOM 678 O O . MET A 1 87 ? 15.071 3.551 -21.359 1.00 47.00 87 MET A O 1
ATOM 682 N N . ASP A 1 88 ? 13.288 4.424 -20.331 1.00 46.91 88 ASP A N 1
ATOM 683 C CA . ASP A 1 88 ? 13.746 5.823 -20.348 1.00 46.91 88 ASP A CA 1
ATOM 684 C C . ASP A 1 88 ? 15.036 6.067 -19.530 1.00 46.91 88 ASP A C 1
ATOM 686 O O . ASP A 1 88 ? 15.839 6.939 -19.851 1.00 46.91 88 ASP A O 1
ATOM 690 N N . ARG A 1 89 ? 15.316 5.271 -18.486 1.00 48.34 89 ARG A N 1
ATOM 691 C CA . ARG A 1 89 ? 16.560 5.448 -17.703 1.00 48.34 89 ARG A CA 1
ATOM 692 C C . ARG A 1 89 ? 17.794 4.832 -18.353 1.00 48.34 89 ARG A C 1
ATOM 694 O O . ARG A 1 89 ? 18.882 5.371 -18.167 1.00 48.34 89 ARG A O 1
ATOM 701 N N . THR A 1 90 ? 17.639 3.730 -19.082 1.00 53.94 90 THR A N 1
ATOM 702 C CA . THR A 1 90 ? 18.750 3.122 -19.826 1.00 53.94 90 THR A CA 1
ATOM 703 C C . THR A 1 90 ? 19.065 3.964 -21.062 1.00 53.94 90 THR A C 1
ATOM 705 O O . THR A 1 90 ? 20.231 4.270 -21.287 1.00 53.94 90 THR A O 1
ATOM 708 N N . ALA A 1 91 ? 18.040 4.449 -21.776 1.00 47.84 91 ALA A N 1
ATOM 709 C CA . ALA A 1 91 ? 18.205 5.344 -22.926 1.00 47.84 91 ALA A CA 1
ATOM 710 C C . ALA A 1 91 ? 18.952 6.643 -22.565 1.00 47.84 91 ALA A C 1
ATOM 712 O O . ALA A 1 91 ? 19.938 6.983 -23.209 1.00 47.84 91 ALA A O 1
ATOM 713 N N . ARG A 1 92 ? 18.590 7.303 -21.452 1.00 52.12 92 ARG A N 1
ATOM 714 C CA . ARG A 1 92 ? 19.281 8.525 -20.986 1.00 52.12 92 ARG A CA 1
ATOM 715 C C . ARG A 1 92 ? 20.739 8.322 -20.564 1.00 52.12 92 ARG A C 1
ATOM 717 O O . ARG A 1 92 ? 21.444 9.315 -20.389 1.00 52.12 92 ARG A O 1
ATOM 724 N N . ARG A 1 93 ? 21.173 7.083 -20.307 1.00 54.06 93 ARG A N 1
ATOM 725 C CA . ARG A 1 93 ? 22.580 6.774 -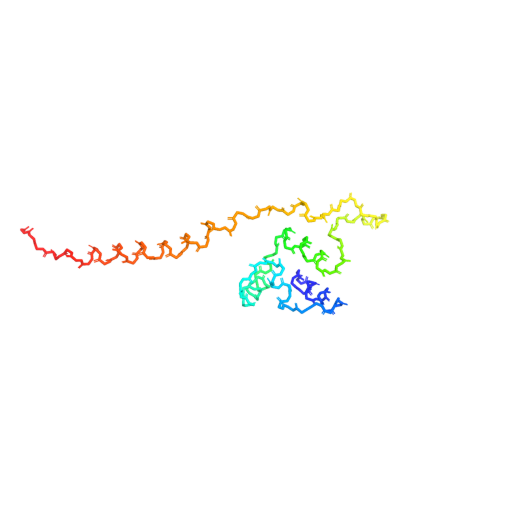20.006 1.00 54.06 93 ARG A CA 1
ATOM 726 C C . ARG A 1 93 ? 23.379 6.636 -21.301 1.00 54.06 93 ARG A C 1
ATOM 728 O O . ARG A 1 93 ? 24.408 7.283 -21.420 1.00 54.06 93 ARG A O 1
ATOM 735 N N . VAL A 1 94 ? 22.835 5.909 -22.278 1.00 57.81 94 VAL A N 1
ATOM 736 C CA . VAL A 1 94 ? 23.445 5.736 -23.608 1.00 57.81 94 VAL A CA 1
ATOM 737 C C . VAL A 1 94 ? 23.574 7.078 -24.339 1.00 57.81 94 VAL A C 1
ATOM 739 O O . VAL A 1 94 ? 24.647 7.402 -24.827 1.00 57.81 94 VAL A O 1
ATOM 742 N N . GLU A 1 95 ? 22.540 7.927 -24.309 1.00 55.56 95 GLU A N 1
ATOM 743 C CA . GLU A 1 95 ? 22.585 9.249 -24.962 1.00 55.56 95 GLU A CA 1
ATOM 744 C C . GLU A 1 95 ? 23.592 10.225 -24.337 1.00 55.56 95 GLU A C 1
ATOM 746 O O . GLU A 1 95 ? 24.005 11.176 -24.996 1.00 55.56 95 GLU A O 1
ATOM 751 N N . ARG A 1 96 ? 23.971 10.046 -23.062 1.00 55.69 96 ARG A N 1
ATOM 752 C CA . ARG A 1 96 ? 25.027 10.864 -22.441 1.00 55.69 96 ARG A CA 1
ATOM 753 C C . ARG A 1 96 ? 26.410 10.366 -22.818 1.00 55.69 96 ARG A C 1
ATOM 755 O O . ARG A 1 96 ? 27.268 11.205 -23.063 1.00 55.69 96 ARG A O 1
ATOM 762 N N . ASP A 1 97 ? 26.600 9.053 -22.875 1.00 56.56 97 ASP A N 1
ATOM 763 C CA . ASP A 1 97 ? 27.890 8.455 -23.215 1.00 56.56 97 ASP A CA 1
ATOM 764 C C . ASP A 1 97 ? 28.250 8.765 -24.691 1.00 56.56 97 ASP A C 1
ATOM 766 O O . ASP A 1 97 ? 29.330 9.297 -24.945 1.00 56.56 97 ASP A O 1
ATOM 770 N N . ASP A 1 98 ? 27.294 8.653 -25.630 1.00 56.72 98 ASP A N 1
ATOM 771 C CA . ASP A 1 98 ? 27.469 9.046 -27.049 1.00 56.72 98 ASP A CA 1
ATOM 772 C C . ASP A 1 98 ? 27.758 10.548 -27.244 1.00 56.72 98 ASP A C 1
ATOM 774 O O . ASP A 1 98 ? 28.388 10.968 -28.219 1.00 56.72 98 ASP A O 1
ATOM 778 N N . ARG A 1 99 ? 27.259 11.402 -26.339 1.00 58.50 99 ARG A N 1
ATOM 779 C CA . ARG A 1 99 ? 27.481 12.855 -26.408 1.00 58.50 99 ARG A CA 1
ATOM 780 C C . ARG A 1 99 ? 28.870 13.247 -25.923 1.00 58.50 99 ARG A C 1
ATOM 782 O O . ARG A 1 99 ? 29.382 14.250 -26.400 1.00 58.50 99 ARG A O 1
ATOM 789 N N . MET A 1 100 ? 29.454 12.492 -24.994 1.00 56.50 100 MET A N 1
ATOM 790 C CA . MET A 1 100 ? 30.801 12.752 -24.475 1.00 56.50 100 MET A CA 1
ATOM 791 C C . MET A 1 100 ? 31.865 12.316 -25.488 1.00 56.50 100 MET A C 1
ATOM 793 O O . MET A 1 100 ? 32.823 13.049 -25.708 1.00 56.50 100 MET A O 1
ATOM 797 N N . GLU A 1 101 ? 31.639 11.206 -26.196 1.00 57.78 101 GLU A N 1
ATOM 798 C CA . GLU A 1 101 ? 32.573 10.695 -27.210 1.00 57.78 101 GLU A CA 1
ATOM 799 C C . GLU A 1 101 ? 32.675 11.618 -28.443 1.00 57.78 101 GLU A C 1
ATOM 801 O O . GLU A 1 101 ? 33.736 11.761 -29.046 1.00 57.78 101 GLU A O 1
ATOM 806 N N . LYS A 1 102 ? 31.598 12.345 -28.780 1.00 58.41 102 LYS A N 1
ATOM 807 C CA . LYS A 1 102 ? 31.608 13.341 -29.869 1.00 58.41 102 LYS A CA 1
ATOM 808 C C . LYS A 1 102 ? 32.298 14.661 -29.520 1.00 58.41 102 LYS A C 1
ATOM 810 O O . LYS A 1 102 ? 32.646 15.395 -30.437 1.00 58.41 102 LYS A O 1
ATOM 815 N N . ILE A 1 103 ? 32.482 14.976 -28.236 1.00 58.97 103 ILE A N 1
ATOM 816 C CA . ILE A 1 103 ? 33.157 16.213 -27.801 1.00 58.97 103 ILE A CA 1
ATOM 817 C C . ILE A 1 103 ? 34.683 16.012 -27.764 1.00 58.97 103 ILE A C 1
ATOM 819 O O . ILE A 1 103 ? 35.428 16.967 -27.952 1.00 58.97 103 ILE A O 1
ATOM 823 N N . GLU A 1 104 ? 35.159 14.775 -27.593 1.00 57.53 104 GLU A N 1
ATOM 824 C CA . GLU A 1 104 ? 36.596 14.447 -27.587 1.00 57.53 104 GLU A CA 1
ATOM 825 C C . GLU A 1 104 ? 37.187 14.209 -28.993 1.00 57.53 104 GLU A C 1
ATOM 827 O O . GLU A 1 104 ? 38.405 14.122 -29.141 1.00 57.53 104 GLU A O 1
ATOM 832 N N . ALA A 1 105 ? 36.350 14.140 -30.035 1.00 57.12 105 ALA A N 1
ATOM 833 C CA . ALA A 1 105 ? 36.763 13.816 -31.404 1.00 57.12 105 ALA A CA 1
ATOM 834 C C . ALA A 1 105 ? 37.025 15.027 -32.326 1.00 57.12 105 ALA A C 1
ATOM 836 O O . ALA A 1 105 ? 37.389 14.818 -33.484 1.00 57.12 105 ALA A O 1
ATOM 837 N N . GLU A 1 106 ? 36.880 16.274 -31.860 1.00 53.53 106 GLU A N 1
ATOM 838 C CA . GLU A 1 106 ? 37.380 17.440 -32.607 1.00 53.53 106 GLU A CA 1
ATOM 839 C C . GLU A 1 106 ? 38.806 17.783 -32.150 1.00 53.53 106 GLU A C 1
ATOM 841 O O . GLU A 1 106 ? 38.987 18.376 -31.082 1.00 53.53 106 GLU A O 1
ATOM 846 N N . PRO A 1 107 ? 39.854 17.439 -32.925 1.00 55.03 107 PRO A N 1
ATOM 847 C CA . PRO A 1 107 ? 41.172 17.981 -32.658 1.00 55.03 107 PRO A CA 1
ATOM 848 C C . PRO A 1 107 ? 41.124 19.496 -32.859 1.00 55.03 107 PRO A C 1
ATOM 850 O O . PRO A 1 107 ? 40.706 19.986 -33.908 1.00 55.03 107 PRO A O 1
ATOM 853 N N . ALA A 1 108 ? 41.608 20.233 -31.859 1.00 61.75 108 ALA A N 1
ATOM 854 C CA . ALA A 1 108 ? 41.962 21.638 -31.982 1.00 61.75 108 ALA A CA 1
ATOM 855 C C . ALA A 1 108 ? 43.031 21.797 -33.079 1.00 61.75 108 ALA A C 1
ATOM 857 O O . ALA A 1 108 ? 44.232 21.716 -32.828 1.00 61.75 108 ALA A O 1
ATOM 858 N N . SER A 1 109 ? 42.591 21.960 -34.323 1.00 56.88 109 SER A N 1
ATOM 859 C CA . SER A 1 109 ? 43.445 22.268 -35.461 1.00 56.88 109 SER A CA 1
ATOM 860 C C . SER A 1 109 ? 42.627 22.976 -36.532 1.00 56.88 109 SER A C 1
ATOM 862 O O . SER A 1 109 ? 42.034 22.336 -37.394 1.00 56.88 109 SER A O 1
ATOM 864 N N . ALA A 1 110 ? 42.595 24.307 -36.461 1.00 51.72 110 ALA A N 1
ATOM 865 C CA . ALA A 1 110 ? 42.606 25.175 -37.635 1.00 51.72 110 ALA A CA 1
ATOM 866 C C . ALA A 1 110 ? 42.770 26.647 -37.215 1.00 51.72 110 ALA A C 1
ATOM 868 O O . ALA A 1 110 ? 41.852 27.221 -36.635 1.00 51.72 110 ALA A O 1
ATOM 869 N N . ALA A 1 111 ? 43.920 27.198 -37.622 1.00 44.25 111 ALA A N 1
ATOM 870 C CA . ALA A 1 111 ? 44.294 28.611 -37.785 1.00 44.25 111 ALA A CA 1
ATOM 871 C C . ALA A 1 111 ? 44.519 29.469 -36.527 1.00 44.25 111 ALA A C 1
ATOM 873 O O . ALA A 1 111 ? 43.541 29.930 -35.903 1.00 44.25 111 ALA A O 1
#

Foldseek 3Di:
DQPLVVLVVLCVVQVHDLVNLCVLVVHPDSVVVVVCSVVSPDDPLSVQSSCVVSVHWDFDADPVPRHGPDTDHNVPHPPDPPPPPVVVVVVVVVVVVVVVVVVVPDPPDDD

Secondary structure (DSSP, 8-state):
--HHHHHHHHHHHTT--HHHHHHHTT-SSHHHHHHHHHTT---HHHHHHHHHHTT--EEEE-TTT--EEEEE-GGGS----TTSSHHHHHHHHHHHHHHHHTTTT--S---

Radius of gyration: 22.13 Å; Cα contacts (8 Å, |Δi|>4): 75; chains: 1; bounding box: 59×44×58 Å

Nearest PDB structures (foldseek):
  8ezt-assembly1_D-2  TM=6.619E-01  e=9.584E-02  Legionella pneumophila
  2lyr-assembly1_A  TM=7.319E-01  e=3.446E-01  Enterococcus faecalis
  4z59-assembly1_A  TM=6.553E-01  e=2.668E-01  Escherichia coli K-12
  3dnv-assembly1_B  TM=6.545E-01  e=3.446E-01  Escherichia coli K-12
  5k98-assembly1_P  TM=6.530E-01  e=4.745E-01  Escherichia coli MP020980.2

Sequence (111 aa):
MSKTNKIKSLLALKGVKSVEYTRTLGLSRPQALNTKYSRDAFSGDDLIRLADLTGTRLAFIDPTTREPLVTFDQNDVKKEKTASRSMDRTARRVERDDRMEKIEAEPASAA